Protein AF-A0A378PA52-F1 (afdb_monomer_lite)

Sequence (125 aa):
MTLLITVIAAIIATAVWYAHAPQSQMRVGMLAWMYWGAAIMWFVDAIFEYVEDPKGYFNPQPVEMLNDTYLGLSVLALGGIIWIATLLVTDPRGVVAKTMNALIETKLAKNTTSADQTPAAMPQA

Organism: NCBI:txid2052

pLDDT: mean 77.89, std 10.4, range [52.84, 89.81]

Secondary structure (DSSP, 8-state):
-HHHHHHHHHHHHHHHHHHTTTS-TT-HHHHHHHHHHHHHHHHHHHHHHHHH-HHHHHS--HHHHHHHHHHHHHHHHHHHHHHHHHHHHH-TT-HHHHHHHHHHHHHHHHHHHHHTTS-------

Structure (mmCIF, N/CA/C/O backbone):
data_AF-A0A378PA52-F1
#
_entry.id   AF-A0A378PA52-F1
#
loop_
_atom_site.group_PDB
_atom_site.id
_atom_site.type_symbol
_atom_site.label_atom_id
_atom_site.label_alt_id
_atom_site.label_comp_id
_atom_site.label_asym_id
_atom_site.label_entity_id
_atom_site.label_seq_id
_atom_site.pdbx_PDB_ins_code
_atom_site.Cartn_x
_atom_site.Cartn_y
_atom_site.Cartn_z
_atom_site.occupancy
_atom_site.B_iso_or_equiv
_atom_site.auth_seq_id
_atom_site.auth_comp_id
_atom_site.auth_asym_id
_atom_site.auth_atom_id
_atom_site.pdbx_PDB_model_num
ATOM 1 N N . MET A 1 1 ? 6.398 3.663 -11.907 1.00 73.31 1 MET A N 1
ATOM 2 C CA . MET A 1 1 ? 6.696 4.229 -10.547 1.00 73.31 1 MET A CA 1
ATOM 3 C C . MET A 1 1 ? 5.784 3.690 -9.437 1.00 73.31 1 MET A C 1
ATOM 5 O O . MET A 1 1 ? 6.213 3.563 -8.292 1.00 73.31 1 MET A O 1
ATOM 9 N N . THR A 1 2 ? 4.554 3.321 -9.782 1.00 78.69 2 THR A N 1
ATOM 10 C CA . THR A 1 2 ? 3.555 2.612 -8.962 1.00 78.69 2 THR A CA 1
ATOM 11 C C . THR A 1 2 ? 4.121 1.458 -8.113 1.00 78.69 2 THR A C 1
ATOM 13 O O . THR A 1 2 ? 3.901 1.416 -6.902 1.00 78.69 2 THR A O 1
ATOM 16 N N . LEU A 1 3 ? 4.928 0.581 -8.723 1.00 78.69 3 LEU A N 1
ATOM 17 C CA . LEU A 1 3 ? 5.516 -0.610 -8.100 1.00 78.69 3 LEU A CA 1
ATOM 18 C C . LEU A 1 3 ? 6.278 -0.318 -6.806 1.00 78.69 3 LEU A C 1
ATOM 20 O O . LEU A 1 3 ? 6.040 -0.968 -5.786 1.00 78.69 3 LEU A O 1
ATOM 24 N N . LEU A 1 4 ? 7.182 0.667 -6.836 1.00 82.38 4 LEU A N 1
ATOM 25 C CA . LEU A 1 4 ? 8.039 0.994 -5.695 1.00 82.38 4 LEU A CA 1
ATOM 26 C C . LEU A 1 4 ? 7.190 1.431 -4.495 1.00 82.38 4 LEU A C 1
ATOM 28 O O . LEU A 1 4 ? 7.426 1.001 -3.366 1.00 82.38 4 LEU A O 1
ATOM 32 N N . ILE A 1 5 ? 6.162 2.239 -4.760 1.00 82.44 5 ILE A N 1
ATOM 33 C CA . ILE A 1 5 ? 5.269 2.777 -3.736 1.00 82.44 5 ILE A CA 1
ATOM 34 C C . ILE A 1 5 ? 4.450 1.643 -3.096 1.00 82.44 5 ILE A C 1
ATOM 36 O O . ILE A 1 5 ? 4.396 1.550 -1.868 1.00 82.44 5 ILE A O 1
ATOM 40 N N . THR A 1 6 ? 3.877 0.724 -3.885 1.00 83.50 6 THR A N 1
ATOM 41 C CA . THR A 1 6 ? 3.143 -0.428 -3.325 1.00 83.50 6 THR A CA 1
ATOM 42 C C . THR A 1 6 ? 4.018 -1.429 -2.603 1.00 83.50 6 THR A C 1
ATOM 44 O O . THR A 1 6 ? 3.569 -1.988 -1.609 1.00 83.50 6 THR A O 1
ATOM 47 N N . VAL A 1 7 ? 5.251 -1.667 -3.056 1.00 83.44 7 VAL A N 1
ATOM 48 C CA . VAL A 1 7 ? 6.157 -2.605 -2.378 1.00 83.44 7 VAL A CA 1
ATOM 49 C C . VAL A 1 7 ? 6.549 -2.056 -1.008 1.00 83.44 7 VAL A C 1
ATOM 51 O O . VAL A 1 7 ? 6.466 -2.779 -0.018 1.00 83.44 7 VAL A O 1
ATOM 54 N N . ILE A 1 8 ? 6.883 -0.764 -0.910 1.00 84.75 8 ILE A N 1
ATOM 55 C CA . ILE A 1 8 ? 7.150 -0.114 0.382 1.00 84.75 8 ILE A CA 1
ATOM 56 C C . ILE A 1 8 ? 5.911 -0.199 1.286 1.00 84.75 8 ILE A C 1
ATOM 58 O O . ILE A 1 8 ? 6.024 -0.575 2.454 1.00 84.75 8 ILE A O 1
ATOM 62 N N . ALA A 1 9 ? 4.721 0.077 0.748 1.00 81.62 9 ALA A N 1
ATOM 63 C CA . ALA A 1 9 ? 3.465 -0.044 1.485 1.00 81.62 9 ALA A CA 1
ATOM 64 C C . ALA A 1 9 ? 3.202 -1.472 1.988 1.00 81.62 9 ALA A C 1
ATOM 66 O O . ALA A 1 9 ? 2.813 -1.661 3.142 1.00 81.62 9 ALA A O 1
ATOM 67 N N . ALA A 1 10 ? 3.449 -2.480 1.148 1.00 82.62 10 ALA A N 1
ATOM 68 C CA . ALA A 1 10 ? 3.294 -3.890 1.483 1.00 82.62 10 ALA A CA 1
ATOM 69 C C . ALA A 1 10 ? 4.281 -4.321 2.575 1.00 82.62 10 ALA A C 1
ATOM 71 O O . ALA A 1 10 ? 3.887 -5.008 3.521 1.00 82.62 10 ALA A O 1
ATOM 72 N N . ILE A 1 11 ? 5.539 -3.870 2.502 1.00 85.44 11 ILE A N 1
ATOM 73 C CA . ILE A 1 11 ? 6.561 -4.129 3.525 1.00 85.44 11 ILE A CA 1
ATOM 74 C C . ILE A 1 11 ? 6.146 -3.512 4.860 1.00 85.44 11 ILE A C 1
ATOM 76 O O . ILE A 1 11 ? 6.156 -4.209 5.873 1.00 85.44 11 ILE A O 1
ATOM 80 N N . ILE A 1 12 ? 5.729 -2.241 4.876 1.00 84.38 12 ILE A N 1
ATOM 81 C CA . ILE A 1 12 ? 5.277 -1.566 6.103 1.00 84.38 12 ILE A CA 1
ATOM 82 C C . ILE A 1 12 ? 4.055 -2.283 6.687 1.00 84.38 12 ILE A C 1
ATOM 84 O O . ILE A 1 12 ? 4.041 -2.591 7.877 1.00 84.38 12 ILE A O 1
ATOM 88 N N . ALA A 1 13 ? 3.052 -2.607 5.865 1.00 80.19 13 ALA A N 1
ATOM 89 C CA . ALA A 1 13 ? 1.864 -3.332 6.313 1.00 80.19 13 ALA A CA 1
ATOM 90 C C . ALA A 1 13 ? 2.222 -4.709 6.899 1.00 80.19 13 ALA A C 1
ATOM 92 O O . ALA A 1 13 ? 1.692 -5.097 7.940 1.00 80.19 13 ALA A O 1
ATOM 93 N N . THR A 1 14 ? 3.170 -5.417 6.281 1.00 79.06 14 THR A N 1
ATOM 94 C CA . THR A 1 14 ? 3.657 -6.717 6.762 1.00 79.06 14 THR A CA 1
ATOM 95 C C . THR A 1 14 ? 4.439 -6.576 8.070 1.00 79.06 14 THR A C 1
ATOM 97 O O . THR A 1 14 ? 4.219 -7.356 8.992 1.00 79.06 14 THR A O 1
ATOM 100 N N . ALA A 1 15 ? 5.298 -5.561 8.198 1.00 81.19 15 ALA A N 1
ATOM 101 C CA . ALA A 1 15 ? 6.059 -5.289 9.417 1.00 81.19 15 ALA A CA 1
ATOM 102 C C . ALA A 1 15 ? 5.141 -4.923 10.594 1.00 81.19 15 ALA A C 1
ATOM 104 O O . ALA A 1 15 ? 5.293 -5.457 11.692 1.00 81.19 15 ALA A O 1
ATOM 105 N N . VAL A 1 16 ? 4.142 -4.066 10.356 1.00 78.31 16 VAL A N 1
ATOM 106 C CA . VAL A 1 16 ? 3.132 -3.695 11.359 1.00 78.31 16 VAL A CA 1
ATOM 107 C C . VAL A 1 16 ? 2.299 -4.908 11.769 1.00 78.31 16 VAL A C 1
ATOM 109 O O . VAL A 1 16 ? 2.025 -5.083 12.959 1.00 78.31 16 VAL A O 1
ATOM 112 N N . TRP A 1 17 ? 1.923 -5.760 10.811 1.00 76.81 17 TRP A N 1
ATOM 113 C CA . TRP A 1 17 ? 1.231 -7.016 11.090 1.00 76.81 17 TRP A CA 1
ATOM 114 C C . TRP A 1 17 ? 2.089 -7.964 11.941 1.00 76.81 17 TRP A C 1
ATOM 116 O O . TRP A 1 17 ? 1.610 -8.458 12.961 1.00 76.81 17 TRP A O 1
ATOM 126 N N . TYR A 1 18 ? 3.360 -8.153 11.578 1.00 71.12 18 TYR A N 1
ATOM 127 C CA . TYR A 1 18 ? 4.286 -9.050 12.273 1.00 71.12 18 TYR A CA 1
ATOM 128 C C . TYR A 1 18 ? 4.594 -8.585 13.703 1.00 71.12 18 TYR A C 1
ATOM 130 O O . TYR A 1 18 ? 4.600 -9.397 14.623 1.00 71.12 18 TYR A O 1
ATOM 138 N N . ALA A 1 19 ? 4.758 -7.275 13.923 1.00 72.19 19 ALA A N 1
ATOM 139 C CA . ALA A 1 19 ? 4.995 -6.700 15.250 1.00 72.19 19 ALA A CA 1
ATOM 140 C C . ALA A 1 19 ? 3.815 -6.878 16.228 1.00 72.19 19 ALA A C 1
ATOM 142 O O . ALA A 1 19 ? 4.009 -6.811 17.438 1.00 72.19 19 ALA A O 1
ATOM 143 N N . HIS A 1 20 ? 2.598 -7.099 15.719 1.00 65.00 20 HIS A N 1
ATOM 144 C CA . HIS A 1 20 ? 1.383 -7.250 16.528 1.00 65.00 20 HIS A CA 1
ATOM 145 C C . HIS A 1 20 ? 0.827 -8.687 16.534 1.00 65.00 20 HIS A C 1
ATOM 147 O O . HIS A 1 20 ? -0.229 -8.936 17.125 1.00 65.00 20 HIS A O 1
ATOM 153 N N . ALA A 1 21 ? 1.504 -9.647 15.893 1.00 55.09 21 ALA A N 1
ATOM 154 C CA . ALA A 1 21 ? 1.149 -11.064 15.961 1.00 55.09 21 ALA A CA 1
ATOM 155 C C . ALA A 1 21 ? 1.578 -11.649 17.327 1.00 55.09 21 ALA A C 1
ATOM 157 O O . ALA A 1 21 ? 2.692 -11.370 17.767 1.00 55.09 21 ALA A O 1
ATOM 158 N N . PRO A 1 22 ? 0.722 -12.422 18.037 1.00 52.84 22 PRO A N 1
ATOM 159 C CA . PRO A 1 22 ? -0.458 -13.148 17.558 1.00 52.84 22 PRO A CA 1
ATOM 160 C C . PRO A 1 22 ? -1.815 -12.491 17.887 1.00 52.84 22 PRO A C 1
ATOM 162 O O . PRO A 1 22 ? -2.855 -13.023 17.513 1.00 52.84 22 PRO A O 1
ATOM 165 N N . GLN A 1 23 ? -1.841 -11.331 18.552 1.00 55.38 23 GLN A N 1
ATOM 166 C CA . GLN A 1 23 ? -3.079 -10.625 18.925 1.00 55.38 23 GLN A CA 1
ATOM 167 C C . GLN A 1 23 ? -3.520 -9.578 17.889 1.00 55.38 23 GLN A C 1
ATOM 169 O O . GLN A 1 23 ? -4.199 -8.614 18.247 1.00 55.38 23 GLN A O 1
ATOM 174 N N . SER A 1 24 ? -3.145 -9.718 16.610 1.00 54.00 24 SER A N 1
ATOM 175 C CA . SER A 1 24 ? -3.390 -8.694 15.585 1.00 54.00 24 SER A CA 1
ATOM 176 C C . SER A 1 24 ? -4.877 -8.616 15.198 1.00 54.00 24 SER A C 1
ATOM 178 O O . SER A 1 24 ? -5.289 -8.974 14.095 1.00 54.00 24 SER A O 1
ATOM 180 N N . GLN A 1 25 ? -5.709 -8.107 16.102 1.00 57.94 25 GLN A N 1
ATOM 181 C CA . GLN A 1 25 ? -7.135 -7.891 15.891 1.00 57.94 25 GLN A CA 1
ATOM 182 C C . GLN A 1 25 ? -7.405 -6.780 14.864 1.00 57.94 25 GLN A C 1
ATOM 184 O O . GLN A 1 25 ? -8.515 -6.628 14.368 1.00 57.94 25 GLN A O 1
ATOM 189 N N . MET A 1 26 ? -6.375 -6.011 14.497 1.00 61.41 26 MET A N 1
ATOM 190 C CA . MET A 1 26 ? -6.477 -4.887 13.570 1.00 61.41 26 MET A CA 1
ATOM 191 C C . MET A 1 26 ? -6.544 -5.278 12.082 1.00 61.41 26 MET A C 1
ATOM 193 O O . MET A 1 26 ? -6.421 -4.410 11.222 1.00 61.41 26 MET A O 1
ATOM 197 N N . ARG A 1 27 ? -6.708 -6.568 11.748 1.00 67.44 27 ARG A N 1
ATOM 198 C CA . ARG A 1 27 ? -6.876 -7.074 10.365 1.00 67.44 27 ARG A CA 1
ATOM 199 C C . ARG A 1 27 ? -5.840 -6.545 9.352 1.00 67.44 27 ARG A C 1
ATOM 201 O O . ARG A 1 27 ? -6.106 -6.482 8.156 1.00 67.44 27 ARG A O 1
ATOM 208 N N . VAL A 1 28 ? -4.635 -6.208 9.820 1.00 72.81 28 VAL A N 1
ATOM 209 C CA . VAL A 1 28 ? -3.555 -5.631 8.995 1.00 72.81 28 VAL A CA 1
ATOM 210 C C . VAL A 1 28 ? -3.076 -6.622 7.928 1.00 72.81 28 VAL A C 1
ATOM 212 O O . VAL A 1 28 ? -2.661 -6.210 6.851 1.00 72.81 28 VAL A O 1
ATOM 215 N N . GLY A 1 29 ? -3.235 -7.930 8.172 1.00 73.94 29 GLY A N 1
ATOM 216 C CA . GLY A 1 29 ? -2.952 -8.968 7.180 1.00 73.94 29 GLY A CA 1
ATOM 217 C C . GLY A 1 29 ? -3.760 -8.808 5.886 1.00 73.94 29 GLY A C 1
ATOM 218 O O . GLY A 1 29 ? -3.206 -8.989 4.810 1.00 73.94 29 GLY A O 1
ATOM 219 N N . MET A 1 30 ? -5.029 -8.385 5.954 1.00 75.62 30 MET A N 1
ATOM 220 C CA . MET A 1 30 ? -5.834 -8.114 4.751 1.00 75.62 30 MET A CA 1
ATOM 221 C C . MET A 1 30 ? -5.250 -6.951 3.938 1.00 75.62 30 MET A C 1
ATOM 223 O O . MET A 1 30 ? -5.164 -7.035 2.718 1.00 75.62 30 MET A O 1
ATOM 227 N N . LEU A 1 31 ? -4.805 -5.889 4.617 1.00 79.56 31 LEU A N 1
ATOM 228 C CA . LEU A 1 31 ? -4.171 -4.736 3.980 1.00 79.56 31 LEU A CA 1
ATOM 229 C C . LEU A 1 31 ? -2.831 -5.113 3.329 1.00 79.56 31 LEU A C 1
ATOM 231 O O . LEU A 1 31 ? -2.561 -4.702 2.204 1.00 79.56 31 LEU A O 1
ATOM 235 N N . ALA A 1 32 ? -2.035 -5.953 3.998 1.00 81.50 32 ALA A N 1
ATOM 236 C CA . ALA A 1 32 ? -0.800 -6.493 3.439 1.00 81.50 32 ALA A CA 1
ATOM 237 C C . ALA A 1 32 ? -1.068 -7.308 2.162 1.00 81.50 32 ALA A C 1
ATOM 239 O O . ALA A 1 32 ? -0.414 -7.069 1.152 1.00 81.50 32 ALA A O 1
ATOM 240 N N . TRP A 1 33 ? -2.063 -8.204 2.163 1.00 80.69 33 TRP A N 1
ATOM 241 C CA . TRP A 1 33 ? -2.434 -8.980 0.972 1.00 80.69 33 TRP A CA 1
ATOM 242 C C . TRP A 1 33 ? -2.923 -8.108 -0.191 1.00 80.69 33 TRP A C 1
ATOM 244 O O . TRP A 1 33 ? -2.575 -8.390 -1.336 1.00 80.69 33 TRP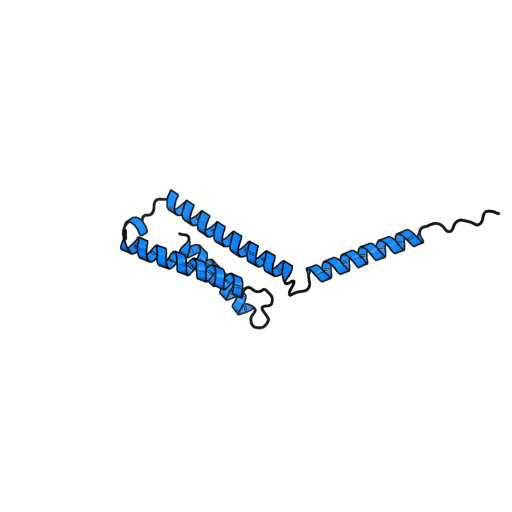 A O 1
ATOM 254 N N . MET A 1 34 ? -3.670 -7.030 0.079 1.00 85.38 34 MET A N 1
ATOM 255 C CA . MET A 1 34 ? -4.095 -6.087 -0.966 1.00 85.38 34 MET A CA 1
ATOM 256 C C . MET A 1 34 ? -2.899 -5.384 -1.623 1.00 85.38 34 MET A C 1
ATOM 258 O O . MET A 1 34 ? -2.820 -5.329 -2.850 1.00 85.38 34 MET A O 1
ATOM 262 N N . TYR A 1 35 ? -1.942 -4.890 -0.831 1.00 86.88 35 TYR A N 1
ATOM 263 C CA . TYR A 1 35 ? -0.756 -4.225 -1.379 1.00 86.88 35 TYR A CA 1
ATOM 264 C C . TYR A 1 35 ? 0.216 -5.193 -2.054 1.00 86.88 35 TYR A C 1
ATOM 266 O O . TYR A 1 35 ? 0.784 -4.840 -3.084 1.00 86.88 35 TYR A O 1
ATOM 274 N N . TRP A 1 36 ? 0.362 -6.421 -1.547 1.00 86.81 36 TRP A N 1
ATOM 275 C CA . TRP A 1 36 ? 1.127 -7.469 -2.228 1.00 86.81 36 TRP A CA 1
ATOM 276 C C . TRP A 1 36 ? 0.496 -7.864 -3.568 1.00 86.81 36 TRP A C 1
ATOM 278 O O . TRP A 1 36 ? 1.219 -8.020 -4.548 1.00 86.81 36 TRP A O 1
ATOM 288 N N . GLY A 1 37 ? -0.835 -7.965 -3.645 1.00 87.06 37 GLY A N 1
ATOM 289 C CA . GLY A 1 37 ? -1.540 -8.228 -4.902 1.00 87.06 37 GLY A CA 1
ATOM 290 C C . GLY A 1 37 ? -1.299 -7.137 -5.950 1.00 87.06 37 GLY A C 1
ATOM 291 O O . GLY A 1 37 ? -0.935 -7.444 -7.084 1.00 87.06 37 GLY A O 1
ATOM 292 N N . ALA A 1 38 ? -1.420 -5.865 -5.556 1.00 87.00 38 ALA A N 1
ATOM 293 C CA . ALA A 1 38 ? -1.122 -4.731 -6.434 1.00 87.00 38 ALA A CA 1
ATOM 294 C C . ALA 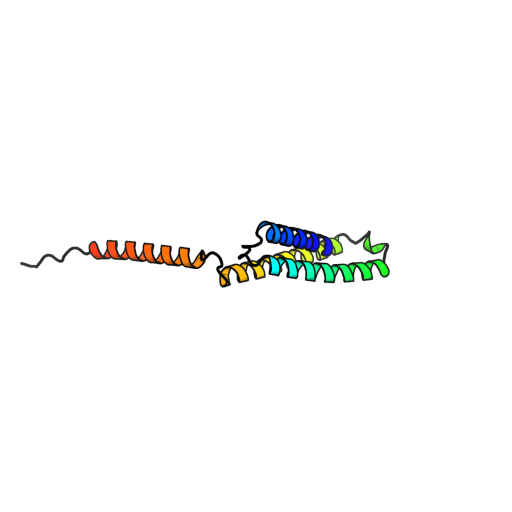A 1 38 ? 0.360 -4.688 -6.854 1.00 87.00 38 ALA A C 1
ATOM 296 O O . ALA A 1 38 ? 0.667 -4.442 -8.018 1.00 87.00 38 ALA A O 1
ATOM 297 N N . ALA A 1 39 ? 1.279 -4.994 -5.931 1.00 86.81 39 ALA A N 1
ATOM 298 C CA . ALA A 1 39 ? 2.707 -5.050 -6.223 1.00 86.81 39 ALA A CA 1
ATOM 299 C C . ALA A 1 39 ? 3.048 -6.136 -7.255 1.00 86.81 39 ALA A C 1
ATOM 301 O O . ALA A 1 39 ? 3.860 -5.886 -8.139 1.00 86.81 39 ALA A O 1
ATOM 302 N N . ILE A 1 40 ? 2.425 -7.318 -7.172 1.00 88.44 40 ILE A N 1
ATOM 303 C CA . ILE A 1 40 ? 2.637 -8.400 -8.145 1.00 88.44 40 ILE A CA 1
ATOM 304 C C . ILE A 1 40 ? 2.098 -8.005 -9.523 1.00 88.44 40 ILE A C 1
ATOM 306 O O . ILE A 1 40 ? 2.790 -8.228 -10.511 1.00 88.44 40 ILE A O 1
ATOM 310 N N . MET A 1 41 ? 0.910 -7.393 -9.595 1.00 89.44 41 MET A N 1
ATOM 311 C CA . MET A 1 41 ? 0.350 -6.895 -10.858 1.00 89.44 41 MET A CA 1
ATOM 312 C C . MET A 1 41 ? 1.330 -5.939 -11.548 1.00 89.44 41 MET A C 1
ATOM 314 O O . MET A 1 41 ? 1.748 -6.188 -12.674 1.00 89.44 41 MET A O 1
ATOM 318 N N . TRP A 1 42 ? 1.779 -4.903 -10.838 1.00 88.00 42 TRP A N 1
ATOM 319 C CA . TRP A 1 42 ? 2.702 -3.925 -11.414 1.00 88.00 42 TRP A CA 1
ATOM 320 C C . TRP A 1 42 ? 4.108 -4.470 -11.645 1.00 88.00 42 TRP A C 1
ATOM 322 O O . TRP A 1 42 ? 4.833 -3.940 -12.479 1.00 88.00 42 TRP A O 1
ATOM 332 N N . PHE A 1 43 ? 4.513 -5.524 -10.935 1.00 87.19 43 PHE A N 1
ATOM 333 C CA . PHE A 1 43 ? 5.770 -6.219 -11.210 1.00 87.19 43 PHE A CA 1
ATOM 334 C C . PHE A 1 43 ? 5.730 -6.954 -12.543 1.00 87.19 43 PHE A C 1
ATOM 336 O O . PHE A 1 43 ? 6.701 -6.903 -13.293 1.00 87.19 43 PHE A O 1
ATOM 343 N N . VAL A 1 44 ? 4.607 -7.593 -12.861 1.00 89.19 44 VAL A N 1
ATOM 344 C CA . VAL A 1 44 ? 4.411 -8.222 -14.167 1.00 89.19 44 VAL A CA 1
ATOM 345 C C . VAL A 1 44 ? 4.391 -7.160 -15.270 1.00 89.19 44 VAL A C 1
ATOM 347 O O . VAL A 1 44 ? 5.117 -7.323 -16.249 1.00 89.19 44 VAL A O 1
ATOM 350 N N . ASP A 1 45 ? 3.666 -6.052 -15.079 1.00 86.25 45 ASP A N 1
ATOM 351 C CA . ASP A 1 45 ? 3.641 -4.936 -16.040 1.00 86.25 45 ASP A CA 1
ATOM 352 C C . ASP A 1 45 ? 5.054 -4.377 -16.293 1.00 86.25 45 ASP A C 1
ATOM 354 O O . ASP A 1 45 ? 5.468 -4.225 -17.441 1.00 86.25 45 ASP A O 1
ATOM 358 N N . ALA A 1 46 ? 5.842 -4.179 -15.231 1.00 86.06 46 ALA A N 1
ATOM 359 C CA . ALA A 1 46 ? 7.220 -3.703 -15.332 1.00 86.06 46 ALA A CA 1
ATOM 360 C C . ALA A 1 46 ? 8.149 -4.674 -16.085 1.00 86.06 46 ALA A C 1
ATOM 362 O O . ALA A 1 46 ? 9.064 -4.230 -16.776 1.00 86.06 46 ALA A O 1
ATOM 363 N N . ILE A 1 47 ? 7.939 -5.993 -15.972 1.00 88.00 47 ILE A N 1
ATOM 364 C CA . ILE A 1 47 ? 8.708 -6.985 -16.743 1.00 88.00 47 ILE A CA 1
ATOM 365 C C . ILE A 1 47 ? 8.393 -6.858 -18.234 1.00 88.00 47 ILE A C 1
ATOM 367 O O . ILE A 1 47 ? 9.319 -6.857 -19.044 1.00 88.00 47 ILE A O 1
ATOM 371 N N . PHE A 1 48 ? 7.114 -6.765 -18.602 1.00 88.19 48 PHE A N 1
ATOM 372 C CA . PHE A 1 48 ? 6.718 -6.645 -20.006 1.00 88.19 48 PHE A CA 1
ATOM 373 C C . PHE A 1 48 ? 7.219 -5.338 -20.625 1.00 88.19 48 PHE A C 1
ATOM 375 O O . PHE A 1 48 ? 7.836 -5.375 -21.688 1.00 88.19 48 PHE A O 1
ATOM 382 N N . GLU A 1 49 ? 7.064 -4.214 -19.925 1.00 85.75 49 GLU A N 1
ATOM 383 C CA . GLU A 1 49 ? 7.567 -2.912 -20.374 1.00 85.75 49 GLU A CA 1
ATOM 384 C C . GLU A 1 49 ? 9.096 -2.915 -20.539 1.00 85.75 49 GLU A C 1
ATOM 386 O O . GLU A 1 49 ? 9.622 -2.420 -21.535 1.00 85.75 49 GLU A O 1
ATOM 391 N N . TYR A 1 50 ? 9.824 -3.551 -19.614 1.00 85.62 50 TYR A N 1
ATOM 392 C CA . TYR A 1 50 ? 11.275 -3.700 -19.718 1.00 85.62 50 TYR A CA 1
ATOM 393 C C . TYR A 1 50 ? 11.712 -4.557 -20.917 1.00 85.62 50 TYR A C 1
ATOM 395 O O . TYR A 1 50 ? 12.753 -4.284 -21.514 1.00 85.62 50 TYR A O 1
ATOM 403 N N . VAL A 1 51 ? 10.954 -5.603 -21.265 1.00 89.81 51 VAL A N 1
ATOM 404 C CA . VAL A 1 51 ? 11.250 -6.465 -22.423 1.00 89.81 51 VAL A CA 1
ATOM 405 C C . VAL A 1 51 ? 10.982 -5.738 -23.743 1.00 89.81 51 VAL A C 1
ATOM 407 O O . VAL A 1 51 ? 11.737 -5.931 -24.697 1.00 89.81 51 VAL A O 1
ATOM 410 N N . GLU A 1 52 ? 9.940 -4.908 -23.804 1.00 86.00 52 GLU A N 1
ATOM 411 C CA . GLU A 1 52 ? 9.561 -4.163 -25.009 1.00 86.00 52 GLU A CA 1
ATOM 412 C C . GLU A 1 52 ? 10.442 -2.932 -25.255 1.00 86.00 52 GLU A C 1
ATOM 414 O O . GLU A 1 52 ? 10.933 -2.748 -26.372 1.00 86.00 52 GLU A O 1
ATOM 419 N N . ASP A 1 53 ? 10.695 -2.116 -24.228 1.00 83.56 53 ASP A N 1
ATOM 420 C CA . ASP A 1 53 ? 11.577 -0.951 -24.326 1.00 83.56 53 ASP A CA 1
ATOM 421 C C . ASP A 1 53 ? 12.499 -0.810 -23.099 1.00 83.56 53 ASP A C 1
ATOM 423 O O . ASP A 1 53 ? 12.262 -0.001 -22.193 1.00 83.56 53 ASP A O 1
ATOM 427 N N . PRO A 1 54 ? 13.640 -1.525 -23.095 1.00 80.62 54 PRO A N 1
ATOM 428 C CA . PRO A 1 54 ? 14.602 -1.454 -22.001 1.00 80.62 54 PRO A CA 1
ATOM 429 C C . PRO A 1 54 ? 15.187 -0.051 -21.799 1.00 80.62 54 PRO A C 1
ATOM 431 O O . PRO A 1 54 ? 15.668 0.269 -20.712 1.00 80.62 54 PRO A O 1
ATOM 434 N N . LYS A 1 55 ? 15.225 0.778 -22.854 1.00 79.38 55 LYS A N 1
ATOM 435 C CA . LYS A 1 55 ? 15.833 2.116 -22.812 1.00 79.38 55 LYS A CA 1
ATOM 436 C C . LYS A 1 55 ? 14.827 3.161 -22.338 1.00 79.38 55 LYS A C 1
ATOM 438 O O . LYS A 1 55 ? 15.202 4.025 -21.547 1.00 79.38 55 LYS A O 1
ATOM 443 N N . GLY A 1 56 ? 13.579 3.063 -22.789 1.00 77.94 56 GLY A N 1
ATOM 444 C CA . GLY A 1 56 ? 12.467 3.892 -22.328 1.00 77.94 56 GLY A CA 1
ATOM 445 C C . GLY A 1 56 ? 12.113 3.636 -20.867 1.00 77.94 56 GLY A C 1
ATOM 446 O O . GLY A 1 56 ? 11.902 4.594 -20.129 1.00 77.94 56 GLY A O 1
ATOM 447 N N . TYR A 1 57 ? 12.195 2.381 -20.410 1.00 77.00 57 TYR A N 1
ATOM 448 C CA . TYR A 1 57 ? 11.918 2.009 -19.018 1.00 77.00 57 TYR A CA 1
ATOM 449 C C . TYR A 1 57 ? 12.792 2.764 -17.996 1.00 77.00 57 TYR A C 1
ATOM 451 O O . TYR A 1 57 ? 12.321 3.165 -16.931 1.00 77.00 57 TYR A O 1
ATOM 459 N N . PHE A 1 58 ? 14.072 3.004 -18.313 1.00 77.88 58 PHE A N 1
ATOM 460 C CA . PHE A 1 58 ? 14.985 3.761 -17.441 1.00 77.88 58 PHE A CA 1
ATOM 461 C C . PHE A 1 58 ? 15.014 5.267 -17.709 1.00 77.88 58 PHE A C 1
ATOM 463 O O . PHE A 1 58 ? 15.582 6.008 -16.906 1.00 77.88 58 PHE A O 1
ATOM 470 N N . ASN A 1 59 ? 14.410 5.729 -18.804 1.00 81.81 59 ASN A N 1
ATOM 471 C CA . ASN A 1 59 ? 14.305 7.149 -19.127 1.00 81.81 59 ASN A CA 1
ATOM 472 C C . ASN A 1 59 ? 12.850 7.570 -19.410 1.00 81.81 59 ASN A C 1
ATOM 474 O O . ASN A 1 59 ? 12.558 8.085 -20.495 1.00 81.81 59 ASN A O 1
ATOM 478 N N . PRO A 1 60 ? 11.930 7.348 -18.453 1.00 79.25 60 PRO A N 1
ATOM 479 C CA . PRO A 1 60 ? 10.533 7.705 -18.625 1.00 79.25 60 PRO A CA 1
ATOM 480 C C . PRO A 1 60 ? 10.358 9.225 -18.667 1.00 79.25 60 PRO A C 1
ATOM 482 O O . PRO A 1 60 ? 11.089 9.987 -18.026 1.00 79.25 60 PRO A O 1
ATOM 485 N N . GLN A 1 61 ? 9.349 9.684 -19.407 1.00 85.56 61 GLN A N 1
ATOM 486 C CA . GLN A 1 61 ? 9.008 11.102 -19.422 1.00 85.56 61 GLN A CA 1
ATOM 487 C C . GLN A 1 61 ? 8.493 11.544 -18.040 1.00 85.56 61 GLN A C 1
ATOM 489 O O . GLN A 1 61 ? 7.701 10.825 -17.425 1.00 85.56 61 GLN A O 1
ATOM 494 N N . PRO A 1 62 ? 8.856 12.748 -17.554 1.00 83.69 62 PRO A N 1
ATOM 495 C CA . PRO A 1 62 ? 8.446 13.219 -16.228 1.00 83.69 62 PRO A CA 1
ATOM 496 C C . PRO A 1 62 ? 6.927 13.238 -15.997 1.00 83.69 62 PRO A C 1
ATOM 498 O O . PRO A 1 62 ? 6.474 13.031 -14.873 1.00 83.69 62 PRO A O 1
ATOM 501 N N . VAL A 1 63 ? 6.135 13.479 -17.049 1.00 86.88 63 VAL A N 1
ATOM 502 C CA . VAL A 1 63 ? 4.665 13.493 -16.973 1.00 86.88 63 VAL A CA 1
ATOM 503 C C . VAL A 1 63 ? 4.083 12.098 -16.722 1.00 86.88 63 VAL A C 1
ATOM 505 O O . VAL A 1 63 ? 3.212 11.950 -15.866 1.00 86.88 63 VAL A O 1
ATOM 508 N N . GLU A 1 64 ? 4.623 11.072 -17.380 1.00 84.31 64 GLU A N 1
ATOM 509 C CA . GLU A 1 64 ? 4.207 9.675 -17.207 1.00 84.31 64 GLU A CA 1
ATOM 510 C C . GLU A 1 64 ? 4.586 9.171 -15.810 1.00 84.31 64 GLU A C 1
ATOM 512 O O . GLU A 1 64 ? 3.766 8.588 -15.101 1.00 84.31 64 GLU A O 1
ATOM 517 N N . MET A 1 65 ? 5.790 9.519 -15.335 1.00 84.69 65 MET A N 1
ATOM 518 C CA . MET A 1 65 ? 6.212 9.217 -13.962 1.00 84.69 65 MET A CA 1
ATOM 519 C C . MET A 1 65 ? 5.278 9.826 -12.909 1.00 84.69 65 MET A C 1
ATOM 521 O O . MET A 1 65 ? 5.028 9.209 -11.867 1.00 84.69 65 MET A O 1
ATOM 525 N N . LEU A 1 66 ? 4.793 11.049 -13.145 1.00 88.38 66 LEU A N 1
ATOM 526 C CA . LEU A 1 66 ? 3.897 11.740 -12.222 1.00 88.38 66 LEU A CA 1
ATOM 527 C C . LEU A 1 66 ? 2.508 11.095 -12.210 1.00 88.38 66 LEU A C 1
ATOM 529 O O . LEU A 1 66 ? 1.945 10.899 -11.132 1.00 88.38 66 LEU A O 1
ATOM 533 N N . ASN A 1 67 ? 1.989 10.727 -13.381 1.00 89.00 67 ASN A N 1
ATOM 534 C CA . ASN A 1 67 ? 0.716 10.024 -13.508 1.00 89.00 67 ASN A CA 1
ATOM 535 C C . ASN A 1 67 ? 0.749 8.665 -12.786 1.00 89.00 67 ASN A C 1
ATOM 537 O O . ASN A 1 67 ? -0.103 8.385 -11.942 1.00 89.00 67 ASN A O 1
ATOM 541 N N . ASP A 1 68 ? 1.802 7.878 -13.008 1.00 85.94 68 ASP A N 1
ATOM 542 C CA . ASP A 1 68 ? 2.055 6.629 -12.287 1.00 85.94 68 ASP A CA 1
ATOM 543 C C . ASP A 1 68 ? 2.127 6.827 -10.773 1.00 85.94 68 ASP A C 1
ATOM 545 O O . ASP A 1 68 ? 1.597 6.043 -9.986 1.00 85.94 68 ASP A O 1
ATOM 549 N N . THR A 1 69 ? 2.816 7.879 -10.335 1.00 87.56 69 THR A N 1
ATOM 550 C CA . THR A 1 69 ? 2.946 8.185 -8.909 1.00 87.56 69 THR A CA 1
ATOM 551 C C . THR A 1 69 ? 1.580 8.505 -8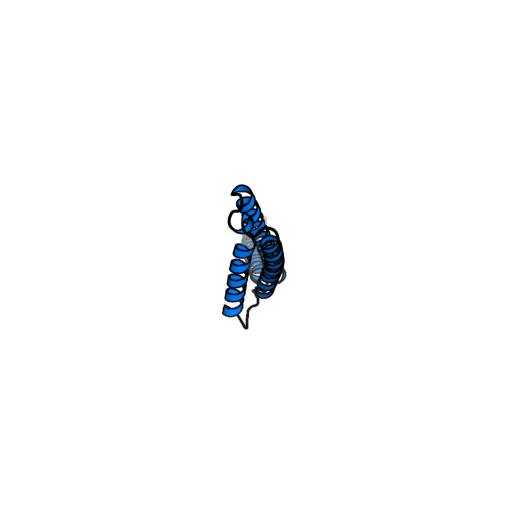.307 1.00 87.56 69 THR A C 1
ATOM 553 O O . THR A 1 69 ? 1.244 8.000 -7.235 1.00 87.56 69 THR A O 1
ATOM 556 N N . TYR A 1 70 ? 0.761 9.291 -9.009 1.00 88.62 70 TYR A N 1
ATOM 557 C CA . TYR A 1 70 ? -0.599 9.610 -8.589 1.00 88.62 70 TYR A CA 1
ATOM 558 C C . TYR A 1 70 ? -1.483 8.361 -8.509 1.00 88.62 70 TYR A C 1
ATOM 560 O O . TYR A 1 70 ? -2.206 8.176 -7.525 1.00 88.62 70 TYR A O 1
ATOM 568 N N . LEU A 1 71 ? -1.380 7.465 -9.492 1.00 89.00 71 LEU A N 1
ATOM 569 C CA . LEU A 1 71 ? -2.085 6.187 -9.487 1.00 89.00 71 LEU A CA 1
ATOM 570 C C . LEU A 1 71 ? -1.657 5.318 -8.293 1.00 89.00 71 LEU A C 1
ATOM 572 O O . LEU A 1 71 ? -2.508 4.815 -7.557 1.00 89.00 71 LEU A O 1
ATOM 576 N N . GLY A 1 72 ? -0.349 5.212 -8.041 1.00 87.19 72 GLY A N 1
ATOM 577 C CA . GLY A 1 72 ? 0.216 4.479 -6.905 1.00 87.19 72 GLY A CA 1
ATOM 578 C C . GLY A 1 72 ? -0.292 4.990 -5.555 1.00 87.19 72 GLY A C 1
ATOM 579 O O . GLY A 1 72 ? -0.739 4.206 -4.716 1.00 87.19 72 GLY A O 1
ATOM 580 N N . LEU A 1 73 ? -0.291 6.313 -5.364 1.00 88.06 73 LEU A N 1
ATOM 581 C CA . LEU A 1 73 ? -0.816 6.959 -4.158 1.00 88.06 73 LEU A CA 1
ATOM 582 C C . LEU A 1 73 ? -2.333 6.782 -4.008 1.00 88.06 73 LEU A C 1
ATOM 584 O O . LEU A 1 73 ? -2.819 6.599 -2.892 1.00 88.06 73 LEU A O 1
ATOM 588 N N . SER A 1 74 ? -3.077 6.792 -5.114 1.00 89.31 74 SER A N 1
ATOM 589 C CA . SER A 1 74 ? -4.529 6.593 -5.105 1.00 89.31 74 SER A CA 1
ATOM 590 C C . SER A 1 74 ? -4.904 5.186 -4.639 1.00 89.31 74 SER A C 1
ATOM 592 O O . SER A 1 74 ? -5.769 5.034 -3.778 1.00 89.31 74 SER A O 1
ATOM 594 N N . VAL A 1 75 ? -4.217 4.152 -5.136 1.00 88.06 75 VAL A N 1
ATOM 595 C CA . VAL A 1 75 ? -4.429 2.758 -4.699 1.00 88.06 75 VAL A CA 1
ATOM 596 C C . VAL A 1 75 ? -4.097 2.585 -3.216 1.00 88.06 75 VAL A C 1
ATOM 598 O O . VAL A 1 75 ? -4.838 1.925 -2.486 1.00 88.06 75 VAL A O 1
ATOM 601 N N . LEU A 1 76 ? -3.030 3.231 -2.747 1.00 87.75 76 LEU A N 1
ATOM 602 C CA . LEU A 1 76 ? -2.664 3.289 -1.331 1.00 87.75 76 LEU A CA 1
ATOM 603 C C . LEU A 1 76 ? -3.757 3.924 -0.465 1.00 87.75 76 LEU A C 1
ATOM 605 O O . LEU A 1 76 ? -4.136 3.371 0.568 1.00 87.75 76 LEU A O 1
ATOM 609 N N . ALA A 1 77 ? -4.296 5.065 -0.895 1.00 88.19 77 ALA A N 1
ATOM 610 C CA . ALA A 1 77 ? -5.377 5.736 -0.186 1.00 88.19 77 ALA A CA 1
ATOM 611 C C . ALA A 1 77 ? -6.640 4.862 -0.134 1.00 88.19 77 ALA A C 1
ATOM 613 O O . ALA A 1 77 ? -7.230 4.697 0.934 1.00 88.19 77 ALA A O 1
ATOM 614 N N . LEU A 1 78 ? -7.025 4.248 -1.256 1.00 89.25 78 LEU A N 1
ATOM 615 C CA . LEU A 1 78 ? -8.199 3.377 -1.337 1.00 89.25 78 LEU A CA 1
ATOM 616 C C . LEU A 1 78 ? -8.047 2.113 -0.481 1.00 89.25 78 LEU A C 1
ATOM 618 O O . LEU A 1 78 ? -8.959 1.782 0.278 1.00 89.25 78 LEU A O 1
ATOM 622 N N . GLY A 1 79 ? -6.893 1.442 -0.535 1.00 86.56 79 GLY A N 1
ATOM 623 C CA . GLY A 1 79 ? -6.599 0.288 0.320 1.00 86.56 79 GLY A CA 1
ATOM 624 C C . GLY A 1 79 ? -6.668 0.648 1.807 1.00 86.56 79 GLY A C 1
ATOM 625 O O . GLY A 1 79 ? -7.288 -0.069 2.597 1.00 86.56 79 GLY A O 1
ATOM 626 N N . GLY A 1 80 ? -6.116 1.809 2.175 1.00 83.50 80 GLY A N 1
ATOM 627 C CA . GLY A 1 80 ? -6.216 2.370 3.520 1.00 83.50 80 GLY A CA 1
ATOM 628 C C . GLY A 1 80 ? -7.658 2.650 3.951 1.00 83.50 80 GLY A C 1
ATOM 629 O O . GLY A 1 80 ? -8.043 2.267 5.055 1.00 83.50 80 GLY A O 1
ATOM 630 N N . ILE A 1 81 ? -8.480 3.249 3.084 1.00 87.56 81 ILE A N 1
ATOM 631 C CA . ILE A 1 81 ? -9.903 3.518 3.356 1.00 87.56 81 ILE A CA 1
ATOM 632 C C . ILE A 1 81 ? -10.671 2.216 3.595 1.00 87.56 81 ILE A C 1
ATOM 634 O O . ILE A 1 81 ? -11.402 2.115 4.581 1.00 87.56 81 ILE A O 1
AT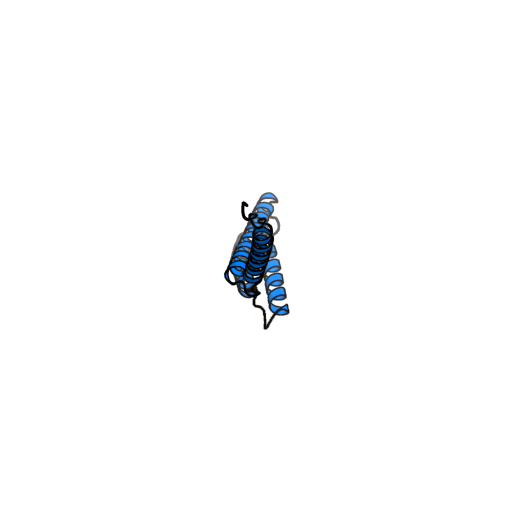OM 638 N N . ILE A 1 82 ? -10.486 1.205 2.741 1.00 86.62 82 ILE A N 1
ATOM 639 C CA . ILE A 1 82 ? -11.145 -0.104 2.886 1.00 86.62 82 ILE A CA 1
ATOM 640 C C . ILE A 1 82 ? -10.755 -0.754 4.217 1.00 86.62 82 ILE A C 1
ATOM 642 O O . ILE A 1 82 ? -11.605 -1.301 4.928 1.00 86.62 82 ILE A O 1
ATOM 646 N N . TRP A 1 83 ? -9.481 -0.662 4.596 1.00 85.56 83 TRP A N 1
ATOM 647 C CA . TRP A 1 83 ? -9.008 -1.181 5.874 1.00 85.56 83 TRP A CA 1
ATOM 648 C C . TRP A 1 83 ? -9.588 -0.425 7.073 1.00 85.56 83 TRP A C 1
ATOM 650 O O . TRP A 1 83 ? -10.066 -1.067 8.009 1.00 85.56 83 TRP A O 1
ATOM 660 N N . ILE A 1 84 ? -9.631 0.911 7.031 1.00 81.69 84 ILE A N 1
ATOM 661 C CA . ILE A 1 84 ? -10.267 1.735 8.071 1.00 81.69 84 ILE A CA 1
ATOM 662 C C . ILE A 1 84 ? -11.749 1.371 8.202 1.00 81.69 84 ILE A C 1
ATOM 664 O O . ILE A 1 84 ? -12.214 1.105 9.308 1.00 81.69 84 ILE A O 1
ATOM 668 N N . ALA A 1 85 ? -12.484 1.282 7.092 1.00 83.56 85 ALA A N 1
ATOM 669 C CA . ALA A 1 85 ? -13.888 0.880 7.102 1.00 83.56 85 ALA A CA 1
ATOM 670 C C . ALA A 1 85 ? -14.072 -0.507 7.741 1.00 83.56 85 ALA A C 1
ATOM 672 O O . ALA A 1 85 ? -14.926 -0.692 8.608 1.00 83.56 85 ALA A O 1
ATOM 673 N N . THR A 1 86 ? -13.212 -1.466 7.390 1.00 80.31 86 THR A N 1
ATOM 674 C CA . THR A 1 86 ? -13.238 -2.817 7.966 1.00 80.31 86 THR A CA 1
ATOM 675 C C . THR A 1 86 ? -12.945 -2.804 9.470 1.00 80.31 86 THR A C 1
ATOM 677 O O . THR A 1 86 ? -13.585 -3.541 10.225 1.00 80.31 86 THR A O 1
ATOM 680 N N . LEU A 1 87 ? -12.010 -1.966 9.928 1.00 79.25 87 LEU A N 1
ATOM 681 C CA . LEU A 1 87 ? -11.712 -1.779 11.349 1.00 79.25 87 LEU A CA 1
ATOM 682 C C . LEU A 1 87 ? -12.892 -1.194 12.122 1.00 79.25 87 LEU A C 1
ATOM 684 O O . LEU A 1 87 ? -13.183 -1.681 13.212 1.00 79.25 87 LEU A O 1
ATOM 688 N N . LEU A 1 88 ? -13.563 -0.181 11.568 1.00 78.31 88 LEU A N 1
ATOM 689 C CA . LEU A 1 88 ? -14.733 0.434 12.196 1.00 78.31 88 LEU A CA 1
ATOM 690 C C . LEU A 1 88 ? -15.889 -0.564 12.326 1.00 78.31 88 LEU A C 1
ATOM 692 O O . LEU A 1 88 ? -16.529 -0.607 13.369 1.00 78.31 88 LEU A O 1
ATOM 696 N N . VAL A 1 89 ? -16.132 -1.385 11.298 1.00 75.00 89 VAL A N 1
ATOM 697 C CA . VAL A 1 89 ? -17.213 -2.388 11.306 1.00 75.00 89 VAL A CA 1
ATOM 698 C C . VAL A 1 89 ? -16.909 -3.547 12.251 1.00 75.00 89 VAL A C 1
ATOM 700 O O . VAL A 1 89 ? -17.792 -4.016 12.961 1.00 75.00 89 VAL A O 1
ATOM 703 N N . THR A 1 90 ? -15.667 -4.031 12.254 1.00 70.25 90 THR A N 1
ATOM 704 C CA . THR A 1 90 ? -15.290 -5.178 13.095 1.00 70.25 90 THR A CA 1
ATOM 705 C C . THR A 1 90 ? -15.154 -4.771 14.572 1.00 70.25 90 THR A C 1
ATOM 707 O O . THR A 1 90 ? -15.187 -5.645 15.430 1.00 70.25 90 THR A O 1
ATOM 710 N N . ASP A 1 91 ? -14.967 -3.471 14.857 1.00 68.00 91 ASP A N 1
ATOM 711 C CA . ASP A 1 91 ? -14.641 -2.868 16.164 1.00 68.00 91 ASP A CA 1
ATOM 712 C C . ASP A 1 91 ? -13.884 -3.810 17.125 1.00 68.00 91 ASP A C 1
ATOM 714 O O . ASP A 1 91 ? -14.336 -4.094 18.237 1.00 68.00 91 ASP A O 1
ATOM 718 N N . PRO A 1 92 ? -12.697 -4.303 16.730 1.00 63.44 92 PRO A N 1
ATOM 719 C CA . PRO A 1 92 ? -11.968 -5.323 17.486 1.00 63.44 92 PRO A CA 1
ATOM 720 C C . PRO A 1 92 ? -11.577 -4.894 18.909 1.00 63.44 92 PRO A C 1
ATOM 722 O O . PRO A 1 92 ? -11.243 -5.723 19.750 1.00 63.44 92 PRO A O 1
ATOM 725 N N . ARG A 1 93 ? -11.565 -3.584 19.184 1.00 62.88 93 ARG A N 1
ATOM 726 C CA . ARG A 1 93 ? -11.212 -3.018 20.495 1.00 62.88 93 ARG A CA 1
ATOM 727 C C . ARG A 1 93 ? -12.434 -2.525 21.280 1.00 62.88 93 ARG A C 1
ATOM 729 O O . ARG A 1 93 ? -12.272 -2.056 22.414 1.00 62.88 93 ARG A O 1
ATOM 736 N N . GLY A 1 94 ? -13.634 -2.631 20.703 1.00 64.19 94 GLY A N 1
ATOM 737 C CA . GLY A 1 94 ? -14.876 -2.126 21.283 1.00 64.19 94 GLY A CA 1
ATOM 738 C C . GLY A 1 94 ? -14.841 -0.619 21.540 1.00 64.19 94 GLY A C 1
ATOM 739 O O . GLY A 1 94 ? -15.483 -0.156 22.478 1.00 64.19 94 GLY A O 1
ATOM 740 N N . VAL A 1 95 ? -14.011 0.142 20.817 1.00 70.94 95 VAL A N 1
ATOM 741 C CA . VAL A 1 95 ? -13.798 1.572 21.099 1.00 70.94 95 VAL A CA 1
ATOM 742 C C . VAL A 1 95 ? -15.052 2.354 20.738 1.00 70.94 95 VAL A C 1
ATOM 744 O O . VAL A 1 95 ? -15.473 3.205 21.514 1.00 70.94 95 VAL A O 1
ATOM 747 N N . VAL A 1 96 ? -15.699 2.014 19.621 1.00 68.69 96 VAL A N 1
ATOM 748 C CA . VAL A 1 96 ? -16.937 2.671 19.186 1.00 68.69 96 VAL A CA 1
ATOM 749 C C . VAL A 1 96 ? -18.063 2.361 20.171 1.00 68.69 96 VAL A C 1
ATOM 751 O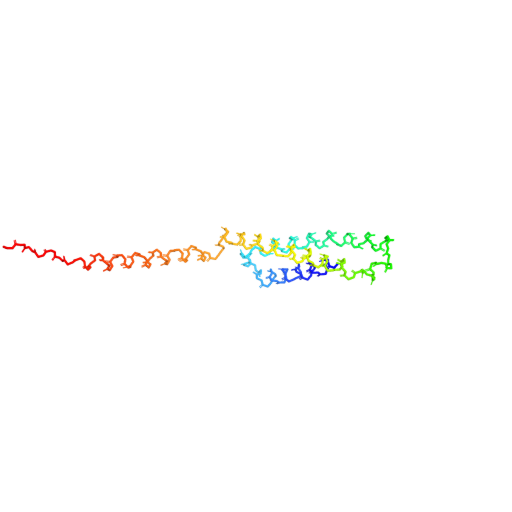 O . VAL A 1 96 ? -18.772 3.269 20.610 1.00 68.69 96 VAL A O 1
ATOM 754 N N . ALA A 1 97 ? -18.172 1.099 20.595 1.00 69.31 97 ALA A N 1
ATOM 755 C CA . ALA A 1 97 ? -19.143 0.680 21.603 1.00 69.31 97 ALA A CA 1
ATOM 756 C C . ALA A 1 97 ? -18.919 1.370 22.964 1.00 69.31 97 ALA A C 1
ATOM 758 O O . ALA A 1 97 ? -19.864 1.880 23.567 1.00 69.31 97 ALA A O 1
ATOM 759 N N . LYS A 1 98 ? -17.666 1.451 23.433 1.00 73.75 98 LYS A N 1
ATOM 760 C CA . LYS A 1 98 ? -17.310 2.127 24.693 1.00 73.75 98 LYS A CA 1
ATOM 761 C C . LYS A 1 98 ? -17.615 3.621 24.644 1.00 73.75 98 LYS A C 1
ATOM 763 O O . LYS A 1 98 ? -18.182 4.151 25.594 1.00 73.75 98 LYS A O 1
ATOM 768 N N . THR A 1 99 ? -17.279 4.295 23.544 1.00 75.88 99 THR A N 1
ATOM 769 C CA . THR A 1 99 ? -17.563 5.725 23.380 1.00 75.88 99 THR A CA 1
ATOM 770 C C . THR A 1 99 ? -19.067 5.997 23.322 1.00 75.88 99 THR A C 1
ATOM 772 O O . THR A 1 99 ? -19.523 6.950 23.951 1.00 75.88 99 THR A O 1
ATOM 775 N N . MET A 1 100 ? -19.862 5.157 22.645 1.00 75.38 100 MET A N 1
ATOM 776 C CA . MET A 1 100 ? -21.325 5.293 22.659 1.00 75.38 100 MET A CA 1
ATOM 777 C C . MET A 1 100 ? -21.919 5.093 24.054 1.00 75.38 100 MET A C 1
ATOM 779 O O . MET A 1 100 ? -22.720 5.921 24.483 1.00 75.38 100 MET A O 1
ATOM 783 N N . ASN A 1 101 ? -21.511 4.049 24.779 1.00 80.62 101 ASN A N 1
ATOM 784 C CA . ASN A 1 101 ? -22.022 3.796 26.127 1.00 80.62 101 ASN A CA 1
ATOM 785 C C . ASN A 1 101 ? -21.667 4.937 27.090 1.00 80.62 101 ASN A C 1
ATOM 787 O O . ASN A 1 101 ? -22.544 5.425 27.796 1.00 80.62 101 ASN A O 1
ATOM 791 N N . ALA A 1 102 ? -20.436 5.453 27.036 1.00 81.94 102 ALA A N 1
ATOM 792 C CA . ALA A 1 102 ? -20.035 6.612 27.833 1.00 81.94 102 ALA A CA 1
ATOM 793 C C . ALA A 1 102 ? -20.870 7.865 27.505 1.00 81.94 102 ALA A C 1
ATOM 795 O O . ALA A 1 102 ? -21.283 8.599 28.403 1.00 81.94 102 ALA A O 1
ATOM 796 N N . LEU A 1 103 ? -21.175 8.113 26.226 1.00 81.00 103 LEU A N 1
ATOM 797 C CA . LEU A 1 103 ? -22.037 9.228 25.817 1.00 81.00 103 LEU A CA 1
ATOM 798 C C . LEU A 1 103 ? -23.481 9.059 26.304 1.00 81.00 103 LEU A C 1
ATOM 800 O O . LEU A 1 103 ? -24.111 10.047 26.686 1.00 81.00 103 LEU A O 1
ATOM 804 N N . ILE A 1 104 ? -24.003 7.832 26.299 1.00 81.69 104 ILE A N 1
ATOM 805 C CA . ILE A 1 104 ? -25.339 7.511 26.813 1.00 81.69 104 ILE A CA 1
ATOM 806 C C . ILE A 1 104 ? -25.389 7.742 28.325 1.00 81.69 104 ILE A C 1
ATOM 808 O O . ILE A 1 104 ? -26.281 8.448 28.789 1.00 81.69 104 ILE A O 1
ATOM 812 N N . GLU A 1 105 ? -24.409 7.240 29.078 1.00 84.88 105 GLU A N 1
ATOM 813 C CA . GLU A 1 105 ? -24.299 7.460 30.526 1.00 84.88 105 GLU A CA 1
ATOM 814 C C . GLU A 1 105 ? -24.190 8.950 30.865 1.00 84.88 105 GLU A C 1
ATOM 816 O O . GLU A 1 105 ? -24.887 9.444 31.750 1.00 84.88 105 GLU A O 1
ATOM 821 N N . THR A 1 106 ? -23.395 9.704 30.103 1.00 86.31 106 THR A N 1
ATOM 822 C CA . THR A 1 106 ? -23.262 11.157 30.294 1.00 86.31 106 THR A CA 1
ATOM 823 C C . THR A 1 106 ? -24.580 11.889 30.013 1.00 86.31 106 THR A C 1
ATOM 825 O O . THR A 1 106 ? -24.954 12.816 30.737 1.00 86.31 106 THR A O 1
ATOM 828 N N . LYS A 1 107 ? -25.317 11.481 28.969 1.00 82.38 107 LYS A N 1
ATOM 829 C CA . LYS A 1 107 ? -26.638 12.047 28.651 1.00 82.38 107 LYS A CA 1
ATOM 830 C C . LYS A 1 107 ? -27.686 11.682 29.706 1.00 82.38 107 LYS A C 1
ATOM 832 O O . LYS A 1 107 ? -28.478 12.549 30.064 1.00 82.38 107 LYS A O 1
ATOM 837 N N . LEU A 1 108 ? -27.668 10.452 30.222 1.00 82.75 108 LEU A N 1
ATOM 838 C CA . LEU A 1 108 ? -28.532 9.995 31.315 1.00 82.75 108 LEU A CA 1
ATOM 839 C C . LEU A 1 108 ? -28.266 10.782 32.598 1.00 82.75 108 LEU A C 1
ATOM 841 O O . LEU A 1 108 ? -29.201 11.349 33.152 1.00 82.75 108 LEU A O 1
ATOM 845 N N . ALA A 1 109 ? -27.003 10.900 33.018 1.00 84.19 109 ALA A N 1
ATOM 846 C CA . ALA A 1 109 ? -26.622 11.652 34.213 1.00 84.19 109 ALA A CA 1
ATOM 847 C C . ALA A 1 109 ? -27.097 13.111 34.139 1.00 84.19 109 ALA A C 1
ATOM 849 O O . ALA A 1 109 ? -27.723 13.611 35.071 1.00 84.19 109 ALA A O 1
ATOM 850 N N . LYS A 1 110 ? -26.892 13.771 32.992 1.00 82.44 110 LYS A N 1
ATOM 851 C CA . LYS A 1 110 ? -27.353 15.148 32.779 1.00 82.44 110 LYS A CA 1
ATOM 852 C C . LYS A 1 110 ? -28.883 15.273 32.810 1.00 82.44 110 LYS A C 1
ATOM 854 O O . LYS A 1 110 ? -29.393 16.272 33.311 1.00 82.44 110 LYS A O 1
ATOM 859 N N . ASN A 1 111 ? -29.612 14.284 32.289 1.00 79.31 111 ASN A N 1
ATOM 860 C CA . ASN A 1 111 ? -31.075 14.299 32.269 1.00 79.31 111 ASN A CA 1
ATOM 861 C C . ASN A 1 111 ? -31.678 14.064 33.666 1.00 79.31 111 ASN A C 1
ATOM 863 O O . ASN A 1 111 ? -32.624 14.746 34.046 1.00 79.31 111 ASN A O 1
ATOM 867 N N . THR A 1 112 ? -31.093 13.167 34.464 1.00 70.50 112 THR A N 1
ATOM 868 C CA . THR A 1 112 ? -31.528 12.915 35.848 1.00 70.50 112 THR A CA 1
ATOM 869 C C . THR A 1 112 ? -31.278 14.128 36.747 1.00 70.50 112 THR A C 1
ATOM 871 O O . THR A 1 112 ? -32.163 14.518 37.500 1.00 70.50 112 THR A O 1
ATOM 874 N N . THR A 1 113 ? -30.128 14.802 36.612 1.00 66.12 113 THR A N 1
ATOM 875 C CA . THR A 1 113 ? -29.850 16.056 37.341 1.00 66.12 113 THR A CA 1
ATOM 876 C C . THR A 1 113 ? -30.773 17.204 36.911 1.00 66.12 113 THR A C 1
ATOM 878 O O . THR A 1 113 ? -31.107 18.056 37.727 1.00 66.12 113 THR A O 1
ATOM 881 N N . SER A 1 114 ? -31.222 17.228 35.650 1.00 61.91 114 SER A N 1
ATOM 882 C CA . SER A 1 114 ? -32.195 18.218 35.166 1.00 61.91 114 SER A CA 1
ATOM 883 C C . SER A 1 114 ? -33.625 17.944 35.644 1.00 61.91 114 SER A C 1
ATOM 885 O O . SER A 1 114 ? -34.391 18.892 35.790 1.00 61.91 114 SER A O 1
ATOM 887 N N . ALA A 1 115 ? -34.006 16.680 35.855 1.00 60.38 115 ALA A N 1
ATOM 888 C CA . ALA A 1 115 ? -35.341 16.306 36.324 1.00 60.38 115 ALA A CA 1
ATOM 889 C C . ALA A 1 115 ? -35.535 16.604 37.822 1.00 60.38 115 ALA A C 1
ATOM 891 O O . ALA A 1 115 ? -36.602 17.075 38.218 1.00 60.38 115 ALA A O 1
ATOM 892 N N . ASP A 1 116 ? -34.488 16.408 38.629 1.00 58.50 116 ASP A N 1
ATOM 893 C CA . ASP A 1 116 ? -34.487 16.663 40.080 1.00 58.50 116 ASP A CA 1
ATOM 894 C C . ASP A 1 116 ? -34.501 18.167 40.432 1.00 58.50 116 ASP A C 1
ATOM 896 O O . ASP A 1 116 ? -34.826 18.568 41.545 1.00 58.50 116 ASP A O 1
ATOM 900 N N . GLN A 1 117 ? -34.207 19.035 39.456 1.00 55.50 117 GLN A N 1
ATOM 901 C CA . GLN A 1 117 ? -34.329 20.491 39.588 1.00 55.50 117 GLN A CA 1
ATOM 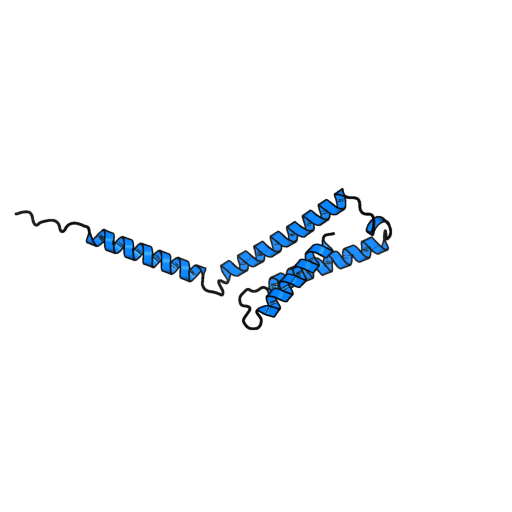902 C C . GLN A 1 117 ? -35.719 21.034 39.227 1.00 55.50 117 GLN A C 1
ATOM 904 O O . GLN A 1 117 ? -35.902 22.251 39.207 1.00 55.50 117 GLN A O 1
ATOM 909 N N . THR A 1 118 ? -36.715 20.178 38.968 1.00 56.69 118 THR A N 1
ATOM 910 C CA . THR A 1 118 ? -38.106 20.642 38.867 1.00 56.69 118 THR A CA 1
ATOM 911 C C . THR A 1 118 ? -38.560 21.032 40.276 1.00 56.69 118 THR A C 1
ATOM 913 O O . THR A 1 118 ? -38.676 20.143 41.121 1.00 56.69 118 THR A O 1
ATOM 916 N N . PRO A 1 119 ? -38.782 22.325 40.587 1.00 56.31 119 PRO A N 1
ATOM 917 C CA . PRO A 1 119 ? -39.149 22.721 41.937 1.00 56.31 119 PRO A CA 1
ATOM 918 C C . PRO A 1 119 ? -40.442 22.004 42.310 1.00 56.31 119 PRO A C 1
ATOM 920 O O . PRO A 1 119 ? -41.432 22.101 41.582 1.00 56.31 119 PRO A O 1
ATOM 923 N N . ALA A 1 120 ? -40.405 21.260 43.421 1.00 60.56 120 ALA A N 1
ATOM 924 C CA . ALA A 1 120 ? -41.581 20.661 44.029 1.00 60.56 120 ALA A CA 1
ATOM 925 C C . ALA A 1 120 ? -42.668 21.737 44.074 1.00 60.56 120 ALA A C 1
ATOM 927 O O . ALA A 1 120 ? -42.509 22.749 44.761 1.00 60.56 120 ALA A O 1
ATOM 928 N N . ALA A 1 121 ? -43.714 21.566 43.261 1.00 61.00 121 ALA A N 1
ATOM 929 C CA . ALA A 1 121 ? -44.823 22.497 43.220 1.00 61.00 121 ALA A CA 1
ATOM 930 C C . ALA A 1 121 ? -45.342 22.632 44.654 1.00 61.00 121 ALA A C 1
ATOM 932 O O . ALA A 1 121 ? -45.824 21.657 45.234 1.00 61.00 121 ALA A O 1
ATOM 933 N N . MET A 1 122 ? -45.149 23.815 45.248 1.00 60.91 122 MET A N 1
ATOM 934 C CA . MET A 1 122 ? -45.652 24.110 46.583 1.00 60.91 122 MET A CA 1
ATOM 935 C C . MET A 1 122 ? -47.154 23.808 46.593 1.00 60.91 122 MET A C 1
ATOM 937 O O . MET A 1 122 ? -47.855 24.276 45.687 1.00 60.91 122 MET A O 1
ATOM 941 N N . PRO A 1 123 ? -47.662 23.034 47.569 1.00 56.78 123 PRO A N 1
ATOM 942 C CA . PRO A 1 123 ? -49.094 22.840 47.698 1.00 56.78 123 PRO A CA 1
ATOM 943 C C . PRO A 1 123 ? -49.726 24.215 47.924 1.00 56.78 123 PRO A C 1
ATOM 945 O O . PRO A 1 123 ? -49.388 24.908 48.883 1.00 56.78 123 PRO A O 1
ATOM 948 N N . GLN A 1 124 ? -50.576 24.630 46.983 1.00 55.62 124 GLN A N 1
ATOM 949 C CA . GLN A 1 124 ? -51.364 25.852 47.103 1.00 55.62 124 GLN A CA 1
ATOM 950 C C . GLN A 1 124 ? -52.281 25.684 48.319 1.00 55.62 124 GLN A C 1
ATOM 952 O O . GLN A 1 124 ? -53.125 24.786 48.333 1.00 55.62 124 GLN A O 1
ATOM 957 N N . ALA A 1 125 ? -52.028 26.496 49.345 1.00 57.38 125 ALA A N 1
ATOM 958 C CA . ALA A 1 125 ? -52.866 26.657 50.527 1.00 57.38 125 ALA A CA 1
ATOM 959 C C . ALA A 1 125 ? -53.910 27.752 50.288 1.00 57.38 125 ALA A C 1
ATOM 961 O O . ALA A 1 125 ? -53.574 28.729 49.576 1.00 57.38 125 ALA A O 1
#

Foldseek 3Di:
DLLVLLVVQLVVLVVVQVVCPPVPLLPSVQLSVLSVVSNVVVVVVLVVCCVVDVPCSVVPDPVVVVVSVVVSVVSVVVSVVVSVVVCVVSVSVCPVVVVVVVVVVVVVVVVVVVVVPPPPPPPDD

Radius of gyration: 26.67 Å; chains: 1; bounding box: 69×40×76 Å